Protein AF-A0A133KCZ8-F1 (afdb_monomer_lite)

Foldseek 3Di:
DVVVVVVVVVVVVVVVVVVVVVVVVVQFDPPDDQADRAPQDPVVVVFWDKFWFPPLVVCLVVLCVVQVVFADPCPPPFDDPDQKDAGGGKDWQQKWWWAADCDPVDHRWTFIGHPNGTRGTGDPVCSVVDVVQDPPGDIWIKIKDFAWMWGQDPVVRTTDIDPDGDMIMITIGGD

Organism: NCBI:txid33036

Sequence (175 aa):
MGYIIIAIIIIIAIIQVNEEDKKLKTMSDPNAEGYDNTRLTLVEKYNYEEIYPVGVKYYTSNIDKFMKNFPHPEWNNDKIDKLVHYKYYAQNNVLVKLENEKHKNDPTAIKVTLNNRTIGYISRDQKELVRRLTKIPNLVRAEIYGGPRKIYDSKKDKYVELKDYEYTIRIYIEK

pLDDT: mean 77.37, std 19.7, range [31.17, 98.12]

Structure (mmCIF, N/CA/C/O backbone):
data_AF-A0A133KCZ8-F1
#
_entry.id   AF-A0A133KCZ8-F1
#
loop_
_atom_site.group_PDB
_atom_site.id
_atom_site.type_symbol
_atom_site.label_atom_id
_atom_site.label_alt_id
_atom_site.label_comp_id
_atom_site.label_asym_id
_atom_site.label_entity_id
_atom_site.label_seq_id
_atom_site.pdbx_PDB_ins_code
_atom_site.Cartn_x
_atom_site.Cartn_y
_atom_site.Cartn_z
_atom_site.occupancy
_atom_site.B_iso_or_equiv
_atom_site.auth_seq_id
_atom_site.auth_comp_id
_atom_site.auth_asym_id
_atom_site.auth_atom_id
_atom_site.pdbx_PDB_model_num
ATOM 1 N N . MET A 1 1 ? -7.562 -22.424 31.415 1.00 47.72 1 MET A N 1
ATOM 2 C CA . MET A 1 1 ? -8.743 -21.976 30.638 1.00 47.72 1 MET A CA 1
ATOM 3 C C . MET A 1 1 ? -8.438 -20.845 29.653 1.00 47.72 1 MET A C 1
ATOM 5 O O . MET A 1 1 ? -8.804 -20.994 28.499 1.00 47.72 1 MET A O 1
ATOM 9 N N . GLY A 1 2 ? -7.735 -19.766 30.031 1.00 43.75 2 GLY A N 1
ATOM 10 C CA . GLY A 1 2 ? -7.470 -18.631 29.118 1.00 43.75 2 GLY A CA 1
ATOM 11 C C . GLY A 1 2 ? -6.699 -18.966 27.827 1.00 43.75 2 GLY A C 1
ATOM 12 O O . GLY A 1 2 ? -7.047 -18.468 26.762 1.00 43.75 2 GLY A O 1
ATOM 13 N N . TYR A 1 3 ? -5.719 -19.874 27.885 1.00 42.25 3 TYR A N 1
ATOM 14 C CA . TYR A 1 3 ? -4.940 -20.291 26.706 1.00 42.25 3 TYR A CA 1
ATOM 15 C C . TYR A 1 3 ? -5.758 -21.058 25.655 1.00 42.25 3 TYR A C 1
ATOM 17 O O . TYR A 1 3 ? -5.479 -20.953 24.464 1.00 42.25 3 TYR A O 1
ATOM 25 N N . ILE A 1 4 ? -6.796 -21.782 26.083 1.00 49.19 4 ILE A N 1
ATOM 26 C CA . ILE A 1 4 ? -7.677 -22.543 25.184 1.00 49.19 4 ILE A CA 1
ATOM 27 C C . ILE A 1 4 ? -8.557 -21.575 24.383 1.00 49.19 4 ILE A C 1
ATOM 29 O O . ILE A 1 4 ? -8.733 -21.745 23.182 1.00 49.19 4 ILE A O 1
ATOM 33 N N . ILE A 1 5 ? -9.036 -20.505 25.025 1.00 50.50 5 ILE A N 1
ATOM 34 C CA . ILE A 1 5 ? -9.876 -19.483 24.387 1.00 50.50 5 ILE A CA 1
ATOM 35 C C . ILE A 1 5 ? -9.083 -18.713 23.317 1.00 50.50 5 ILE A C 1
ATOM 37 O O . ILE A 1 5 ? -9.584 -18.500 22.217 1.00 50.50 5 ILE A O 1
ATOM 41 N N . ILE A 1 6 ? -7.825 -18.354 23.596 1.00 52.75 6 ILE A N 1
ATOM 42 C CA . ILE A 1 6 ? -6.963 -17.644 22.633 1.00 52.75 6 ILE A CA 1
ATOM 43 C C . ILE A 1 6 ? -6.657 -18.521 21.410 1.00 52.75 6 ILE A C 1
ATOM 45 O O . ILE A 1 6 ? -6.731 -18.039 20.280 1.00 52.75 6 ILE A O 1
ATOM 49 N N . ALA A 1 7 ? -6.368 -19.810 21.614 1.00 43.25 7 ALA A N 1
ATOM 50 C CA . ALA A 1 7 ? -6.120 -20.743 20.516 1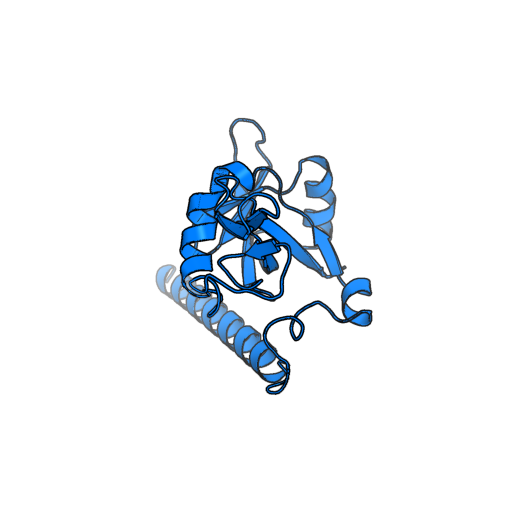.00 43.25 7 ALA A CA 1
ATOM 51 C C . ALA A 1 7 ? -7.352 -20.905 19.607 1.00 43.25 7 ALA A C 1
ATOM 53 O O . ALA A 1 7 ? -7.219 -20.889 18.386 1.00 43.25 7 ALA A O 1
ATOM 54 N N . ILE A 1 8 ? -8.553 -20.979 20.191 1.00 57.75 8 ILE A N 1
ATOM 55 C CA . ILE A 1 8 ? -9.814 -21.069 19.440 1.00 57.75 8 ILE A CA 1
ATOM 56 C C . ILE A 1 8 ? -10.046 -19.806 18.596 1.00 57.75 8 ILE A C 1
ATOM 58 O O . ILE A 1 8 ? -10.397 -19.917 17.425 1.00 57.75 8 ILE A O 1
ATOM 62 N N . ILE A 1 9 ? -9.788 -18.611 19.140 1.00 53.78 9 ILE A N 1
ATOM 63 C CA . ILE A 1 9 ? -9.945 -17.344 18.401 1.00 53.78 9 ILE A CA 1
ATOM 64 C C . ILE A 1 9 ? -8.982 -17.271 17.205 1.00 53.78 9 ILE A C 1
ATOM 66 O O . ILE A 1 9 ? -9.382 -16.854 16.119 1.00 53.78 9 ILE A O 1
ATOM 70 N N . ILE A 1 10 ? -7.731 -17.710 17.378 1.00 51.72 10 ILE A N 1
ATOM 71 C CA . ILE A 1 10 ? -6.735 -17.737 16.294 1.00 51.72 10 ILE A CA 1
ATOM 72 C C . ILE A 1 10 ? -7.162 -18.712 15.189 1.00 51.72 10 ILE A C 1
ATOM 74 O O . ILE A 1 10 ? -7.074 -18.373 14.011 1.00 51.72 10 ILE A O 1
ATOM 78 N N . ILE A 1 11 ? -7.668 -19.893 15.554 1.00 50.59 11 ILE A N 1
ATOM 79 C CA . ILE A 1 11 ? -8.150 -20.891 14.589 1.00 50.59 11 ILE A CA 1
ATOM 80 C C . ILE A 1 11 ? -9.345 -20.347 13.793 1.00 50.59 11 ILE A C 1
ATOM 82 O O . ILE A 1 11 ? -9.362 -20.474 12.571 1.00 50.59 11 ILE A O 1
ATOM 86 N N . ILE A 1 12 ? -10.301 -19.684 14.451 1.00 50.53 12 ILE A N 1
ATOM 87 C CA . ILE A 1 12 ? -11.464 -19.077 13.782 1.00 50.53 12 ILE A CA 1
ATOM 88 C C . ILE A 1 12 ? -11.023 -17.980 12.803 1.00 50.53 12 ILE A C 1
ATOM 90 O O . ILE A 1 12 ? -11.487 -17.963 11.665 1.00 50.53 12 ILE A O 1
ATOM 94 N N . ALA A 1 13 ? -10.082 -17.117 13.200 1.00 45.12 13 ALA A N 1
ATOM 95 C CA . ALA A 1 13 ? -9.553 -16.072 12.325 1.00 45.12 13 ALA A CA 1
ATOM 96 C C . ALA A 1 13 ? -8.835 -16.651 11.090 1.00 45.12 13 ALA A C 1
ATOM 98 O O . ALA A 1 13 ? -9.008 -16.145 9.986 1.00 45.12 13 ALA A O 1
ATOM 99 N N . ILE A 1 14 ? -8.074 -17.741 11.246 1.00 47.53 14 ILE A N 1
ATOM 100 C CA . ILE A 1 14 ? -7.401 -18.421 10.125 1.00 47.53 14 ILE A CA 1
ATOM 101 C C . ILE A 1 14 ? -8.419 -19.063 9.170 1.00 47.53 14 ILE A C 1
ATOM 103 O O . ILE A 1 14 ? -8.240 -19.005 7.954 1.00 47.53 14 ILE A O 1
ATOM 107 N N . ILE A 1 15 ? -9.492 -19.660 9.699 1.00 48.78 15 ILE A N 1
ATOM 108 C CA . ILE A 1 15 ? -10.553 -20.271 8.883 1.00 48.78 15 ILE A CA 1
ATOM 109 C C . ILE A 1 15 ? -11.297 -19.201 8.078 1.00 48.78 15 ILE A C 1
ATOM 111 O O . ILE A 1 15 ? -11.474 -19.379 6.875 1.00 48.78 15 ILE A O 1
ATOM 115 N N . GLN A 1 16 ? -11.657 -18.074 8.700 1.00 49.06 16 GLN A N 1
ATOM 116 C CA . GLN A 1 16 ? -12.315 -16.958 8.010 1.00 49.06 16 GLN A CA 1
ATOM 117 C C . GLN A 1 16 ? -11.445 -16.386 6.884 1.00 49.06 16 GLN A C 1
ATOM 119 O O . GLN A 1 16 ? -11.929 -16.217 5.767 1.00 49.06 16 GLN A O 1
ATOM 124 N N . VAL A 1 17 ? -10.144 -16.192 7.137 1.00 50.03 17 VAL A N 1
ATOM 125 C CA . VAL A 1 17 ? -9.182 -15.749 6.111 1.00 50.03 17 VAL A CA 1
ATOM 126 C C . VAL A 1 17 ? -9.104 -16.748 4.953 1.00 50.03 17 VAL A C 1
ATOM 128 O O . VAL A 1 17 ? -9.111 -16.346 3.793 1.00 50.03 17 VAL A O 1
ATOM 131 N N . ASN A 1 18 ? -9.079 -18.053 5.241 1.00 47.34 18 ASN A N 1
ATOM 132 C CA . ASN A 1 18 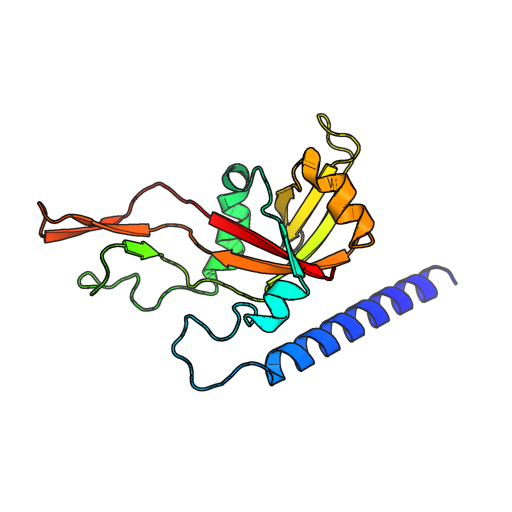? -9.031 -19.087 4.204 1.00 47.34 18 ASN A CA 1
ATOM 133 C C . ASN A 1 18 ? -10.323 -19.178 3.375 1.00 47.34 18 ASN A C 1
ATOM 135 O O . ASN A 1 18 ? -10.260 -19.493 2.186 1.00 47.34 18 ASN A O 1
ATOM 139 N N . GLU A 1 19 ? -11.491 -18.950 3.975 1.00 50.34 19 GLU A N 1
ATOM 140 C CA . GLU A 1 19 ? -12.765 -18.953 3.249 1.00 50.34 19 GLU A CA 1
ATOM 141 C C . GLU A 1 19 ? -12.928 -17.720 2.357 1.00 50.34 19 GLU A C 1
ATOM 143 O O . GLU A 1 19 ? -13.383 -17.851 1.217 1.00 50.34 19 GLU A O 1
ATOM 148 N N . GLU A 1 20 ? -12.512 -16.541 2.825 1.00 51.72 20 GLU A N 1
ATOM 149 C CA . GLU A 1 20 ? -12.490 -15.328 2.002 1.00 51.72 20 GLU A CA 1
ATOM 150 C C . GLU A 1 20 ? -11.496 -15.450 0.840 1.00 51.72 20 GLU A C 1
ATOM 152 O O . GLU A 1 20 ? -11.854 -15.148 -0.300 1.00 51.72 20 GLU A O 1
ATOM 157 N N . ASP A 1 21 ? -10.295 -15.983 1.091 1.00 40.75 21 ASP A N 1
ATOM 158 C CA . ASP A 1 21 ? -9.271 -16.217 0.062 1.00 40.75 21 ASP A CA 1
ATOM 159 C C . ASP A 1 21 ? -9.746 -17.222 -1.006 1.00 40.75 21 ASP A C 1
ATOM 161 O O . ASP A 1 21 ? -9.516 -17.039 -2.205 1.00 40.75 21 ASP A O 1
ATOM 165 N N . LYS A 1 22 ? -10.491 -18.262 -0.601 1.00 44.31 22 LYS A N 1
ATOM 166 C CA . LYS A 1 22 ? -11.116 -19.213 -1.536 1.00 44.31 22 LYS A CA 1
ATOM 167 C C . LYS A 1 22 ? -12.206 -18.569 -2.390 1.00 44.31 22 LYS A C 1
ATOM 169 O O . LYS A 1 22 ? -12.224 -18.809 -3.595 1.00 44.31 22 LYS A O 1
ATOM 174 N N . LYS A 1 23 ? -13.086 -17.750 -1.801 1.00 44.25 23 LYS A N 1
ATOM 175 C CA . LYS A 1 23 ? -14.141 -17.039 -2.548 1.00 44.25 23 LYS A CA 1
ATOM 176 C C . LYS A 1 23 ? -13.555 -16.066 -3.573 1.00 44.25 23 LYS A C 1
ATOM 178 O O . LYS A 1 23 ? -14.040 -16.002 -4.700 1.00 44.25 23 LYS A O 1
ATOM 183 N N . LEU A 1 24 ? -12.481 -15.366 -3.211 1.00 45.25 24 LEU A N 1
ATOM 184 C CA . LEU A 1 24 ? -11.751 -14.458 -4.100 1.00 45.25 24 LEU A CA 1
ATOM 185 C C . LEU A 1 24 ? -11.109 -15.187 -5.290 1.00 45.25 24 LEU A C 1
ATOM 187 O O . LEU A 1 24 ? -11.230 -14.725 -6.423 1.00 45.25 24 LEU A O 1
ATOM 191 N N . LYS A 1 25 ? -10.503 -16.359 -5.063 1.00 40.81 25 LYS A N 1
ATOM 192 C CA . LYS A 1 25 ? -9.924 -17.198 -6.131 1.00 40.81 25 LYS A CA 1
ATOM 193 C C . LYS A 1 25 ? -10.958 -17.747 -7.114 1.00 40.81 25 LYS A C 1
ATOM 195 O O . LYS A 1 25 ? -10.629 -17.982 -8.268 1.00 40.81 25 LYS A O 1
ATOM 200 N N . THR A 1 26 ? -12.203 -17.950 -6.689 1.00 39.59 26 THR A N 1
ATOM 201 C CA . THR A 1 26 ? -13.278 -18.415 -7.585 1.00 39.59 26 THR A CA 1
ATOM 202 C C . THR A 1 26 ? -13.897 -17.313 -8.448 1.00 39.59 26 THR A C 1
ATOM 204 O O . THR A 1 26 ? -14.651 -17.630 -9.361 1.00 39.59 26 THR A O 1
ATOM 207 N N . MET A 1 27 ? -13.587 -16.036 -8.190 1.00 37.81 27 MET A N 1
ATOM 208 C CA . MET A 1 27 ? -14.084 -14.894 -8.976 1.00 37.81 27 MET A CA 1
ATOM 209 C C . MET A 1 27 ? -13.064 -14.374 -10.001 1.00 37.81 27 MET A C 1
ATOM 211 O O . MET A 1 27 ? -13.382 -13.467 -10.765 1.00 37.81 27 MET A O 1
ATOM 215 N N . SER A 1 28 ? -11.846 -14.925 -10.037 1.00 37.38 28 SER A N 1
ATOM 216 C CA . SER A 1 28 ? -10.827 -14.532 -11.011 1.00 37.38 28 SER A CA 1
ATOM 217 C C . SER A 1 28 ? -11.026 -15.255 -12.345 1.00 37.38 28 SER A C 1
ATOM 219 O O . SER A 1 28 ? -10.956 -16.484 -12.391 1.00 37.38 28 SER A O 1
ATOM 221 N N . ASP A 1 29 ? -11.230 -14.492 -13.421 1.00 37.62 29 ASP A N 1
ATOM 222 C CA . ASP A 1 29 ? -11.260 -14.997 -14.798 1.00 37.62 29 ASP A CA 1
ATOM 223 C C . ASP A 1 29 ? -9.885 -15.605 -15.166 1.00 37.62 29 ASP A C 1
ATOM 225 O O . ASP A 1 29 ? -8.861 -14.924 -15.040 1.00 37.62 29 ASP A O 1
ATOM 229 N N . PRO A 1 30 ? -9.819 -16.881 -15.585 1.00 37.62 30 PRO A N 1
ATOM 230 C CA . PRO A 1 30 ? -8.569 -17.540 -15.952 1.00 37.62 30 PRO A CA 1
ATOM 231 C C . PRO A 1 30 ? -7.987 -17.087 -17.305 1.00 37.62 30 PRO A C 1
ATOM 233 O O . PRO A 1 30 ? -6.860 -17.469 -17.614 1.00 37.62 30 PRO A O 1
ATOM 236 N N . ASN A 1 31 ? -8.712 -16.291 -18.103 1.00 36.69 31 ASN A N 1
ATOM 237 C CA . ASN A 1 31 ? -8.327 -15.931 -19.472 1.00 36.69 31 ASN A CA 1
ATOM 238 C C . ASN A 1 31 ? -7.815 -14.501 -19.667 1.00 36.69 31 ASN A C 1
ATOM 240 O O . ASN A 1 31 ? -7.456 -14.172 -20.797 1.00 36.69 31 ASN A O 1
ATOM 244 N N . ALA A 1 32 ? -7.755 -13.640 -18.645 1.00 35.97 32 ALA A N 1
ATOM 245 C CA . ALA A 1 32 ? -7.200 -12.311 -18.898 1.00 35.97 32 ALA A CA 1
ATOM 246 C C . ALA A 1 32 ? -5.695 -12.241 -18.684 1.00 35.97 32 ALA A C 1
ATOM 248 O O . ALA A 1 32 ? -5.133 -12.645 -17.664 1.00 35.97 32 ALA A O 1
ATOM 249 N N . GLU A 1 33 ? -5.066 -11.642 -19.680 1.00 31.17 33 GLU A N 1
ATOM 250 C CA . GLU A 1 33 ? -3.668 -11.275 -19.716 1.00 31.17 33 GLU A CA 1
ATOM 251 C C . GLU A 1 33 ? -3.344 -10.305 -18.570 1.00 31.17 33 GLU A C 1
ATOM 253 O O . GLU A 1 33 ? -3.541 -9.104 -18.690 1.00 31.17 33 GLU A O 1
ATOM 258 N N . GLY A 1 34 ? -2.872 -10.827 -17.435 1.00 35.84 34 GLY A N 1
ATOM 259 C CA . GLY A 1 34 ? -1.924 -10.195 -16.503 1.00 35.84 34 GLY A CA 1
ATOM 260 C C . GLY A 1 34 ? -2.169 -8.773 -15.963 1.00 35.84 34 GLY A C 1
ATOM 261 O O . GLY A 1 34 ? -1.287 -8.274 -15.266 1.00 35.84 34 GLY A O 1
ATOM 262 N N . TYR A 1 35 ? -3.287 -8.098 -16.246 1.00 36.88 35 TYR A N 1
ATOM 263 C CA . TYR A 1 35 ? -3.424 -6.667 -15.948 1.00 36.88 35 TYR A CA 1
ATOM 264 C C . TYR A 1 35 ? -4.790 -6.200 -15.424 1.00 36.88 35 TYR A C 1
ATOM 266 O O . TYR A 1 35 ? -4.827 -5.105 -14.869 1.00 36.88 35 TYR A O 1
ATOM 274 N N . ASP A 1 36 ? -5.886 -6.971 -15.525 1.00 41.28 36 ASP A N 1
ATOM 275 C CA . ASP A 1 36 ? -7.219 -6.364 -15.296 1.00 41.28 36 ASP A CA 1
ATOM 276 C C . ASP A 1 36 ? -8.286 -7.188 -14.543 1.00 41.28 36 ASP A C 1
ATOM 278 O O . ASP A 1 36 ? -9.382 -6.689 -14.317 1.00 41.28 36 ASP A O 1
ATOM 282 N N . ASN A 1 37 ? -8.002 -8.393 -14.032 1.00 41.12 37 ASN A N 1
ATOM 283 C CA . ASN A 1 37 ? -9.071 -9.254 -13.457 1.00 41.12 37 ASN A CA 1
ATOM 284 C C . ASN A 1 37 ? -9.466 -8.960 -12.013 1.00 41.12 37 ASN A C 1
ATOM 286 O O . ASN A 1 37 ? -10.124 -9.759 -11.354 1.00 41.12 37 ASN A O 1
ATOM 290 N N . THR A 1 38 ? -8.967 -7.860 -11.473 1.00 44.62 38 THR A N 1
ATOM 291 C CA . THR A 1 38 ? -8.956 -7.627 -10.026 1.00 44.62 38 THR A CA 1
ATOM 292 C C . THR A 1 38 ? -9.012 -6.144 -9.662 1.00 44.62 38 THR A C 1
ATOM 294 O O . THR A 1 38 ? -9.040 -5.805 -8.478 1.00 44.62 38 THR A O 1
ATOM 297 N N . ARG A 1 39 ? -9.096 -5.253 -10.662 1.00 51.38 39 ARG A N 1
ATOM 298 C CA . ARG A 1 39 ? -9.655 -3.920 -10.445 1.00 51.38 39 ARG A CA 1
ATOM 299 C C . ARG A 1 39 ? -11.116 -4.102 -10.073 1.00 51.38 39 ARG A C 1
ATOM 301 O O . ARG A 1 39 ? -11.820 -4.849 -10.747 1.00 51.38 39 ARG A O 1
ATOM 308 N N . LEU A 1 40 ? -11.556 -3.412 -9.019 1.00 55.78 40 LEU A N 1
ATOM 309 C CA . LEU A 1 40 ? -12.974 -3.351 -8.690 1.00 55.78 40 LEU A CA 1
ATOM 310 C C . LEU A 1 40 ? -13.750 -3.019 -9.965 1.00 55.78 40 LEU A C 1
ATOM 312 O O . LEU A 1 40 ? -13.433 -2.039 -10.658 1.00 55.78 40 LEU A O 1
ATOM 316 N N . THR A 1 41 ? -14.753 -3.836 -10.265 1.00 60.25 41 THR A N 1
ATOM 317 C CA . THR A 1 41 ? -15.720 -3.537 -11.316 1.00 60.25 41 THR A CA 1
ATOM 318 C C . THR A 1 41 ? -16.309 -2.146 -11.074 1.00 60.25 41 THR A C 1
ATOM 320 O O . THR A 1 41 ? -16.321 -1.637 -9.951 1.00 60.25 41 THR A O 1
ATOM 323 N N . LEU A 1 42 ? -16.827 -1.503 -12.123 1.00 57.88 42 LEU A N 1
ATOM 324 C CA . LEU A 1 42 ? -17.500 -0.205 -11.983 1.00 57.88 42 LEU A CA 1
ATOM 325 C C . LEU A 1 42 ? -18.568 -0.230 -10.878 1.00 57.88 42 LEU A C 1
ATOM 327 O O . LEU A 1 42 ? -18.681 0.734 -10.133 1.00 57.88 42 LEU A O 1
ATOM 331 N N . VAL A 1 43 ? -19.282 -1.350 -10.738 1.00 59.81 43 VAL A N 1
ATOM 332 C CA . VAL A 1 43 ? -20.290 -1.578 -9.694 1.00 59.81 43 VAL A CA 1
ATOM 333 C C . VAL A 1 43 ? -19.656 -1.645 -8.305 1.00 59.81 43 VAL A C 1
ATOM 335 O O . VAL A 1 43 ? -20.116 -0.966 -7.393 1.00 59.81 43 VAL A O 1
ATOM 338 N N . GLU A 1 44 ? -18.571 -2.399 -8.13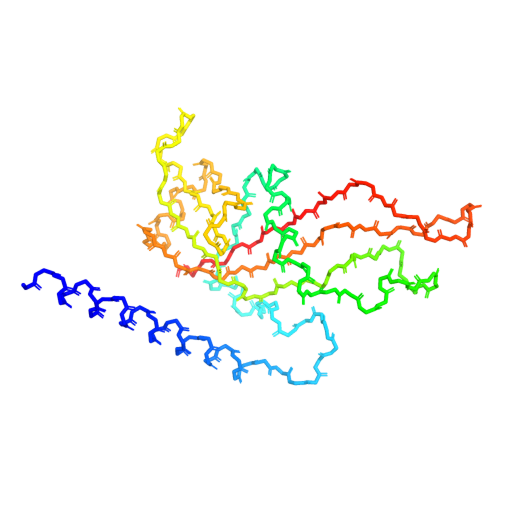5 1.00 64.19 44 GLU A N 1
ATOM 339 C CA . GLU A 1 44 ? -17.864 -2.461 -6.855 1.00 64.19 44 GLU A CA 1
ATOM 340 C C . GLU A 1 44 ? -17.292 -1.095 -6.451 1.00 64.19 44 GLU A C 1
ATOM 342 O O . GLU A 1 44 ? -17.394 -0.717 -5.288 1.00 64.19 44 GLU A O 1
ATOM 347 N N . LYS A 1 45 ? -16.783 -0.287 -7.389 1.00 63.62 45 LYS A N 1
ATOM 348 C CA . LYS A 1 45 ? -16.297 1.072 -7.075 1.00 63.62 45 LYS A CA 1
ATOM 349 C C . LYS A 1 45 ? -17.358 1.977 -6.440 1.00 63.62 45 LYS A C 1
ATOM 351 O O . LYS A 1 45 ? -17.001 2.886 -5.695 1.00 63.62 45 LYS A O 1
ATOM 356 N N . TYR A 1 46 ? -18.647 1.741 -6.689 1.00 65.38 46 TYR A N 1
ATOM 357 C CA . TYR A 1 46 ? -19.710 2.474 -5.993 1.00 65.38 46 TYR A CA 1
ATOM 358 C C . TYR A 1 46 ? -19.856 2.049 -4.527 1.00 65.38 46 TYR A C 1
ATOM 360 O O . TYR A 1 46 ? -20.150 2.902 -3.689 1.00 65.38 46 TYR A O 1
ATOM 368 N N . ASN A 1 47 ? -19.584 0.781 -4.214 1.00 82.62 47 ASN A N 1
ATOM 369 C CA . ASN A 1 47 ? -19.729 0.198 -2.877 1.00 82.62 47 ASN A CA 1
ATOM 370 C C . ASN A 1 47 ? -18.485 0.369 -1.998 1.00 82.62 47 ASN A C 1
ATOM 372 O O . ASN A 1 47 ? -18.575 0.211 -0.785 1.00 82.62 47 ASN A O 1
ATOM 376 N N . TYR A 1 48 ? -17.333 0.696 -2.584 1.00 85.31 48 TYR A N 1
ATOM 377 C CA . TYR A 1 48 ? -16.084 0.889 -1.852 1.00 85.31 48 TYR A CA 1
ATOM 378 C C . TYR A 1 48 ? -15.657 2.360 -1.819 1.00 85.31 48 TYR A C 1
ATOM 380 O O . TYR A 1 48 ? -15.868 3.129 -2.758 1.00 85.31 48 TYR A O 1
ATOM 388 N N . GLU A 1 49 ? -15.041 2.750 -0.712 1.00 90.81 49 GLU A N 1
ATOM 389 C CA . GLU A 1 49 ? -14.274 3.977 -0.555 1.00 90.81 49 GLU A CA 1
ATOM 390 C C . GLU A 1 49 ? -12.790 3.685 -0.815 1.00 90.81 49 GLU A C 1
ATOM 392 O O . GLU A 1 49 ? -12.217 2.757 -0.232 1.00 90.81 49 GLU A O 1
ATOM 397 N N . GLU A 1 50 ? -12.169 4.477 -1.694 1.00 92.12 50 GLU A N 1
ATOM 398 C CA . GLU A 1 50 ? -10.747 4.365 -2.022 1.00 92.12 50 GLU A CA 1
ATOM 399 C C . GLU A 1 50 ?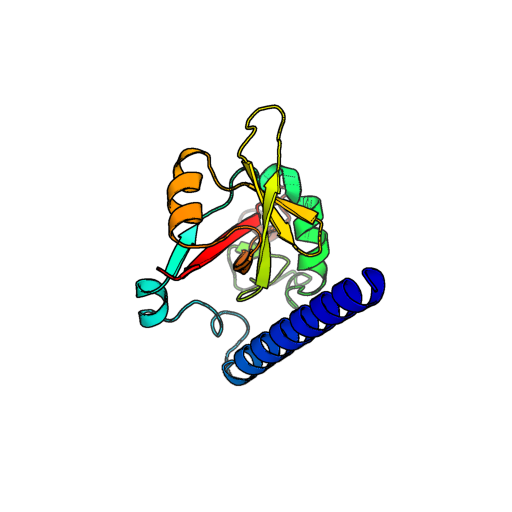 -9.906 5.254 -1.101 1.00 92.12 50 GLU A C 1
ATOM 401 O O . GLU A 1 50 ? -10.029 6.478 -1.100 1.00 92.12 50 GLU A O 1
ATOM 406 N N . ILE A 1 51 ? -8.991 4.644 -0.352 1.00 94.50 51 ILE A N 1
ATOM 407 C CA . ILE A 1 51 ? -8.103 5.347 0.574 1.00 94.50 51 ILE A CA 1
ATOM 408 C C . ILE A 1 51 ? -6.649 5.139 0.154 1.00 94.50 51 ILE A C 1
ATOM 410 O O . ILE A 1 51 ? -6.196 4.009 -0.029 1.00 94.50 51 ILE A O 1
ATOM 414 N N . TYR A 1 52 ? -5.894 6.231 0.040 1.00 95.81 52 TYR A N 1
ATOM 415 C CA . TYR A 1 52 ? -4.483 6.210 -0.344 1.00 95.81 52 TYR A CA 1
ATOM 416 C C . TYR A 1 52 ? -3.618 6.473 0.892 1.00 95.81 52 TYR A C 1
ATOM 418 O O . TYR A 1 52 ? -3.622 7.592 1.413 1.00 95.81 52 TYR A O 1
ATOM 426 N N . PRO A 1 53 ? -2.868 5.476 1.396 1.00 95.69 53 PRO A N 1
ATOM 427 C CA . PRO A 1 53 ? -2.004 5.683 2.543 1.00 95.69 53 PRO A CA 1
ATOM 428 C C . PRO A 1 53 ? -0.931 6.735 2.262 1.00 95.69 53 PRO A C 1
ATOM 430 O O . PRO A 1 53 ? -0.353 6.810 1.178 1.00 95.69 53 PRO A O 1
ATOM 433 N N . VAL A 1 54 ? -0.600 7.511 3.285 1.00 95.19 54 VAL A N 1
ATOM 434 C CA . VAL A 1 54 ? 0.507 8.463 3.271 1.00 95.19 54 VAL A CA 1
ATOM 435 C C . VAL A 1 54 ? 1.785 7.821 3.803 1.00 95.19 54 VAL A C 1
ATOM 437 O O . VAL A 1 54 ? 1.774 6.820 4.523 1.00 95.19 54 VAL A O 1
ATOM 440 N N . GLY A 1 55 ? 2.925 8.413 3.445 1.00 92.38 55 GLY A N 1
ATOM 441 C CA . GLY A 1 55 ? 4.236 7.953 3.907 1.00 92.38 55 GLY A CA 1
ATOM 442 C C . GLY A 1 55 ? 4.743 6.675 3.231 1.00 92.38 55 GLY A C 1
ATOM 443 O O . GLY A 1 55 ? 5.792 6.176 3.625 1.00 92.38 55 GLY A O 1
ATOM 444 N N . VAL A 1 56 ? 4.063 6.185 2.189 1.00 94.25 56 VAL A N 1
ATOM 445 C CA . VAL A 1 56 ? 4.430 4.981 1.413 1.00 94.25 56 VAL A CA 1
ATOM 446 C C . VAL A 1 56 ? 5.890 5.007 0.950 1.00 94.25 56 VAL A C 1
ATOM 448 O O . VAL A 1 56 ? 6.604 4.012 1.070 1.00 94.25 56 VAL A O 1
ATOM 451 N N . LYS A 1 57 ? 6.385 6.179 0.530 1.00 92.12 57 LYS A N 1
ATOM 452 C CA . LYS A 1 57 ? 7.783 6.382 0.111 1.00 92.12 57 LYS A CA 1
ATOM 453 C C . LYS A 1 57 ? 8.834 6.029 1.175 1.00 92.12 57 LYS A C 1
ATOM 455 O O . LYS A 1 57 ? 9.973 5.744 0.829 1.00 92.12 57 LYS A O 1
ATOM 460 N N . TYR A 1 58 ? 8.477 6.037 2.462 1.00 92.94 58 TYR A N 1
ATOM 461 C CA . TYR A 1 58 ? 9.384 5.658 3.553 1.00 92.94 58 TYR A CA 1
ATOM 462 C C . TYR A 1 58 ? 9.422 4.142 3.795 1.00 92.94 58 TYR A C 1
ATOM 464 O O . TYR A 1 58 ? 10.280 3.656 4.529 1.00 92.94 58 TYR A O 1
ATOM 472 N N . TYR A 1 59 ? 8.512 3.390 3.170 1.00 94.00 59 TYR A N 1
ATOM 473 C CA . TYR A 1 59 ? 8.327 1.952 3.367 1.00 94.00 59 TYR A CA 1
ATOM 474 C C . TYR A 1 59 ? 8.516 1.137 2.082 1.00 94.00 59 TYR A C 1
ATOM 476 O O . TYR A 1 59 ? 8.148 -0.037 2.030 1.00 94.00 59 TYR A O 1
ATOM 484 N N . THR A 1 60 ? 9.146 1.720 1.060 1.00 91.38 60 THR A N 1
ATOM 485 C CA . THR A 1 60 ? 9.392 1.072 -0.239 1.00 91.38 60 THR A CA 1
ATOM 486 C C . THR A 1 60 ? 10.113 -0.268 -0.100 1.00 91.38 60 THR A C 1
ATOM 488 O O . THR A 1 60 ? 9.769 -1.210 -0.801 1.00 91.38 60 THR A O 1
ATOM 491 N N . SER A 1 61 ? 11.041 -0.411 0.852 1.00 91.19 61 SER A N 1
ATOM 492 C CA . SER A 1 61 ? 11.752 -1.673 1.108 1.00 91.19 61 SER A CA 1
ATOM 493 C C . SER A 1 61 ? 10.859 -2.785 1.674 1.00 91.19 61 SER A C 1
ATOM 495 O O . SER A 1 61 ? 11.104 -3.963 1.413 1.00 91.19 61 SER A O 1
ATOM 497 N N . ASN A 1 62 ? 9.819 -2.442 2.440 1.00 94.56 62 ASN A N 1
ATOM 498 C CA . ASN A 1 62 ? 8.844 -3.414 2.935 1.00 94.56 62 ASN A CA 1
ATOM 499 C C . ASN A 1 62 ? 7.904 -3.864 1.814 1.00 94.56 62 ASN A C 1
ATOM 501 O O . ASN A 1 62 ? 7.593 -5.050 1.733 1.00 94.56 62 ASN A O 1
ATOM 505 N N . ILE A 1 63 ? 7.507 -2.936 0.942 1.00 92.75 63 ILE A N 1
ATOM 506 C CA . ILE A 1 63 ? 6.645 -3.212 -0.213 1.00 92.75 63 ILE A CA 1
ATOM 507 C C . ILE A 1 63 ? 7.407 -4.043 -1.252 1.00 92.75 63 ILE A C 1
ATOM 509 O O . ILE A 1 63 ? 6.914 -5.072 -1.700 1.00 92.75 63 ILE A O 1
ATOM 513 N N . ASP A 1 64 ? 8.655 -3.681 -1.552 1.00 90.25 64 ASP A N 1
ATOM 514 C CA . ASP A 1 64 ? 9.525 -4.402 -2.489 1.00 90.25 64 ASP A CA 1
ATOM 515 C C . ASP A 1 64 ? 9.744 -5.865 -2.071 1.00 90.25 64 ASP A C 1
ATOM 517 O O . ASP A 1 64 ? 9.728 -6.758 -2.913 1.00 90.25 64 ASP A O 1
ATOM 521 N N . LYS A 1 65 ? 9.861 -6.153 -0.766 1.00 90.62 65 LYS A N 1
ATOM 522 C CA . LYS A 1 65 ? 9.934 -7.540 -0.266 1.00 90.62 65 LYS A CA 1
ATOM 523 C C . LYS A 1 65 ? 8.717 -8.382 -0.645 1.00 90.62 65 LYS A C 1
ATOM 525 O O . LYS A 1 65 ? 8.877 -9.577 -0.860 1.00 90.62 65 LYS A O 1
ATOM 530 N N . PHE A 1 66 ? 7.531 -7.783 -0.698 1.00 90.19 66 PHE A N 1
ATOM 531 C CA . PHE A 1 66 ? 6.318 -8.457 -1.154 1.00 90.19 66 PHE A CA 1
ATOM 532 C C . PHE A 1 66 ? 6.279 -8.550 -2.685 1.00 90.19 66 PHE A C 1
ATOM 534 O O . PHE A 1 66 ? 6.076 -9.634 -3.228 1.00 90.19 66 PHE A O 1
ATOM 541 N N . MET A 1 67 ? 6.545 -7.438 -3.376 1.00 87.44 67 MET A N 1
ATOM 542 C CA . MET A 1 67 ? 6.423 -7.339 -4.835 1.00 87.44 67 MET A CA 1
ATOM 543 C C . MET A 1 67 ? 7.429 -8.212 -5.595 1.00 87.44 67 MET A C 1
ATOM 545 O O . MET A 1 67 ? 7.140 -8.640 -6.708 1.00 87.44 67 MET A O 1
ATOM 549 N N . LYS A 1 68 ? 8.571 -8.565 -4.985 1.00 87.50 68 LYS A N 1
ATOM 550 C CA . LYS A 1 68 ? 9.560 -9.499 -5.559 1.00 87.50 68 LYS A CA 1
ATOM 551 C C . LYS A 1 68 ? 9.000 -10.847 -5.991 1.00 87.50 68 LYS A C 1
ATOM 553 O O . LYS A 1 68 ? 9.597 -11.476 -6.858 1.00 87.50 68 LYS A O 1
ATOM 558 N N . ASN A 1 69 ? 7.885 -11.277 -5.410 1.00 85.31 69 ASN A N 1
ATOM 559 C CA . ASN A 1 69 ? 7.236 -12.532 -5.779 1.00 85.31 69 ASN A CA 1
ATOM 560 C C . ASN A 1 69 ? 6.441 -12.432 -7.092 1.00 85.31 69 ASN A C 1
ATOM 562 O O . ASN A 1 69 ? 5.962 -13.447 -7.585 1.00 85.31 69 ASN A O 1
ATOM 566 N N . PHE A 1 70 ? 6.317 -11.229 -7.661 1.00 84.75 70 PHE A N 1
ATOM 567 C CA . PHE A 1 70 ? 5.500 -10.945 -8.839 1.00 84.75 70 PHE A CA 1
ATOM 568 C C . PHE A 1 70 ? 6.277 -10.152 -9.909 1.00 84.75 70 PHE A C 1
ATOM 570 O O . PHE A 1 70 ? 5.855 -9.059 -10.305 1.00 84.75 70 PHE A O 1
ATOM 577 N N . PRO A 1 71 ? 7.447 -10.645 -10.361 1.00 82.12 71 PRO A N 1
ATOM 578 C CA . PRO A 1 71 ? 8.223 -9.973 -11.394 1.00 82.12 71 PRO A CA 1
ATOM 579 C C . PRO A 1 71 ? 7.464 -9.943 -12.721 1.00 82.12 71 PRO A C 1
ATOM 581 O O . PRO A 1 71 ? 6.820 -10.917 -13.109 1.00 82.12 71 PRO A O 1
ATOM 584 N N . HIS A 1 72 ? 7.592 -8.836 -13.445 1.00 80.75 72 HIS A N 1
ATOM 585 C CA . HIS A 1 72 ? 7.162 -8.763 -14.829 1.00 80.75 72 HIS A CA 1
ATOM 586 C C . HIS A 1 72 ? 8.131 -9.618 -15.677 1.00 80.75 72 HIS A C 1
ATOM 588 O O . HIS A 1 72 ? 9.342 -9.385 -15.617 1.00 80.75 72 HIS A O 1
ATOM 594 N N . PRO A 1 73 ? 7.655 -10.599 -16.466 1.00 78.50 73 PRO A N 1
ATOM 595 C CA . PRO A 1 73 ? 8.496 -11.531 -17.224 1.00 78.50 73 PRO A CA 1
ATOM 596 C C . PRO A 1 73 ? 9.402 -10.804 -18.221 1.00 78.50 73 PRO A C 1
ATOM 598 O O . PRO A 1 73 ? 10.556 -11.171 -18.419 1.00 78.50 73 PRO A O 1
ATOM 601 N N . GLU A 1 74 ? 8.896 -9.716 -18.792 1.00 76.62 74 GLU A N 1
ATOM 602 C CA . GLU A 1 74 ? 9.612 -8.881 -19.758 1.00 76.62 74 GLU A CA 1
ATOM 603 C C . GLU A 1 74 ? 10.583 -7.876 -19.123 1.00 76.62 74 GLU A C 1
ATOM 605 O O . GLU A 1 74 ? 11.269 -7.163 -19.848 1.00 76.62 74 GLU A O 1
ATOM 610 N N . TRP A 1 75 ? 10.703 -7.814 -17.790 1.00 80.88 75 TRP A N 1
ATOM 611 C CA . TRP A 1 75 ? 11.555 -6.818 -17.126 1.00 80.88 75 TRP A CA 1
ATOM 612 C C . TRP A 1 75 ? 13.017 -6.864 -17.596 1.00 80.88 75 TRP A C 1
ATOM 614 O O . TRP A 1 75 ? 13.680 -5.827 -17.682 1.00 80.88 75 TRP A O 1
ATOM 624 N N . ASN A 1 76 ? 13.527 -8.059 -17.902 1.00 80.00 76 ASN A N 1
ATO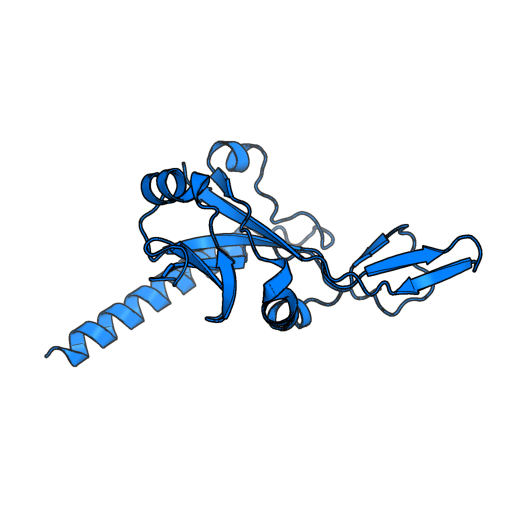M 625 C CA . ASN A 1 76 ? 14.900 -8.268 -18.368 1.00 80.00 76 ASN A CA 1
ATOM 626 C C . ASN A 1 76 ? 15.059 -8.128 -19.890 1.00 80.00 76 ASN A C 1
ATOM 628 O O . ASN A 1 76 ? 16.156 -8.347 -20.392 1.00 80.00 76 ASN A O 1
ATOM 632 N N . ASN A 1 77 ? 13.997 -7.794 -20.623 1.00 75.19 77 ASN A N 1
ATOM 633 C CA . ASN A 1 77 ? 14.071 -7.592 -22.061 1.00 75.19 77 ASN A CA 1
ATOM 634 C C . ASN A 1 77 ? 14.558 -6.167 -22.372 1.00 75.19 77 ASN A C 1
ATOM 636 O O . ASN A 1 77 ? 14.105 -5.190 -21.771 1.00 75.19 77 ASN A O 1
ATOM 640 N N . ASP A 1 78 ? 15.487 -6.055 -23.318 1.00 67.75 78 ASP A N 1
ATOM 641 C CA . ASP A 1 78 ? 16.021 -4.774 -23.786 1.00 67.75 78 ASP A CA 1
ATOM 642 C C . ASP A 1 78 ? 15.107 -4.108 -24.824 1.00 67.75 78 ASP A C 1
ATOM 644 O O . ASP A 1 78 ? 15.204 -2.901 -25.049 1.00 67.75 78 ASP A O 1
ATOM 648 N N . LYS A 1 79 ? 14.199 -4.877 -25.441 1.00 67.25 79 LYS A N 1
ATOM 649 C CA . LYS A 1 79 ? 13.201 -4.403 -26.405 1.00 67.25 79 LYS A CA 1
ATOM 650 C C . LYS A 1 79 ? 11.806 -4.697 -25.871 1.00 67.25 79 LYS A C 1
ATOM 652 O O . LYS A 1 79 ? 11.315 -5.817 -25.964 1.00 67.25 79 LYS A O 1
ATOM 657 N N . ILE A 1 80 ? 11.196 -3.679 -25.281 1.00 69.50 80 ILE A N 1
ATOM 658 C CA . ILE A 1 80 ? 9.836 -3.715 -24.744 1.00 69.50 80 ILE A CA 1
ATOM 659 C C . ILE A 1 80 ? 9.002 -2.735 -25.574 1.00 69.50 80 ILE A C 1
ATOM 661 O O . ILE A 1 80 ? 9.464 -1.628 -25.842 1.00 69.50 80 ILE A O 1
ATOM 665 N N . ASP A 1 81 ? 7.772 -3.085 -25.942 1.00 66.69 81 ASP A N 1
ATOM 666 C CA . ASP A 1 81 ? 6.868 -2.209 -26.712 1.00 66.69 81 ASP A CA 1
ATOM 667 C C . ASP A 1 81 ? 6.122 -1.179 -25.828 1.00 66.69 81 ASP A C 1
ATOM 669 O O . ASP A 1 81 ? 4.984 -0.796 -26.101 1.00 66.69 81 ASP A O 1
ATOM 673 N N . LYS A 1 82 ? 6.727 -0.723 -24.718 1.00 68.62 82 LYS A N 1
ATOM 674 C CA . LYS A 1 82 ? 6.078 0.167 -23.734 1.00 68.62 82 LYS A CA 1
ATOM 675 C C . LYS A 1 82 ? 6.979 1.318 -23.305 1.00 68.62 82 LYS A C 1
ATOM 677 O O . LYS A 1 82 ? 8.003 1.084 -22.685 1.00 68.62 82 LYS A O 1
ATOM 682 N N . LEU A 1 83 ? 6.519 2.562 -23.466 1.00 71.25 83 LEU A N 1
ATOM 683 C CA . LEU A 1 83 ? 7.247 3.780 -23.058 1.00 71.25 83 LEU A CA 1
ATOM 684 C C . LEU A 1 83 ? 7.756 3.764 -21.602 1.00 71.25 83 LEU A C 1
ATOM 686 O O . LEU A 1 83 ? 8.828 4.300 -21.315 1.00 71.25 83 LEU A O 1
ATOM 690 N N . VAL A 1 84 ? 6.994 3.150 -20.693 1.00 69.81 84 VAL A N 1
ATOM 691 C CA . VAL A 1 84 ? 7.360 2.931 -19.289 1.00 69.81 84 VAL A CA 1
ATOM 692 C C . VAL A 1 84 ? 7.043 1.487 -18.922 1.00 69.81 84 VAL A C 1
ATOM 694 O O . VAL A 1 84 ? 5.956 0.990 -19.219 1.00 69.81 84 VAL A O 1
ATOM 697 N N . HIS A 1 85 ? 7.976 0.829 -18.241 1.00 76.38 85 HIS A N 1
ATOM 698 C CA . HIS A 1 85 ? 7.826 -0.553 -17.808 1.00 76.38 85 HIS A CA 1
ATOM 699 C C . HIS A 1 85 ? 8.207 -0.697 -16.336 1.00 76.38 85 HIS A C 1
ATOM 701 O O . HIS A 1 85 ? 9.309 -0.317 -15.946 1.00 76.38 85 HIS A O 1
ATOM 707 N N . TYR A 1 86 ? 7.309 -1.237 -15.515 1.00 81.69 86 TYR A N 1
ATOM 708 C CA . TYR A 1 86 ? 7.581 -1.517 -14.105 1.00 81.69 86 TYR A CA 1
ATOM 709 C C . TYR A 1 86 ? 8.138 -2.928 -13.931 1.00 81.69 86 TYR A C 1
ATOM 711 O O . TYR A 1 86 ? 7.765 -3.849 -14.653 1.00 81.69 86 TYR A O 1
ATOM 719 N N . LYS A 1 87 ? 9.014 -3.108 -12.941 1.00 83.25 87 LYS A N 1
ATOM 720 C CA . LYS A 1 87 ? 9.616 -4.410 -12.624 1.00 83.25 87 LYS A CA 1
ATOM 721 C C . LYS A 1 87 ? 8.621 -5.444 -12.137 1.00 83.25 87 LYS A C 1
ATOM 723 O O . LYS A 1 87 ? 8.865 -6.633 -12.315 1.00 83.25 87 LYS A O 1
ATOM 728 N N . TYR A 1 88 ? 7.545 -5.010 -11.496 1.00 84.00 88 TYR A N 1
ATOM 729 C CA . TYR A 1 88 ? 6.562 -5.897 -10.894 1.00 84.00 88 TYR A CA 1
ATOM 730 C C . TYR A 1 88 ? 5.182 -5.626 -11.481 1.00 84.00 88 TYR A C 1
ATOM 732 O O . TYR A 1 88 ? 4.845 -4.477 -11.779 1.00 84.00 88 TYR A O 1
ATOM 740 N N . TYR A 1 89 ? 4.378 -6.679 -11.617 1.00 77.62 89 TYR A N 1
ATOM 741 C CA . TYR A 1 89 ? 2.964 -6.525 -11.947 1.00 77.62 89 TYR A CA 1
ATOM 742 C C . TYR A 1 89 ? 2.208 -5.874 -10.794 1.00 77.62 89 TYR A C 1
ATOM 744 O O . TYR A 1 89 ? 2.513 -6.129 -9.625 1.00 77.62 89 TYR A O 1
ATOM 752 N N . ALA A 1 90 ? 1.180 -5.091 -11.123 1.00 81.31 90 ALA A N 1
ATOM 753 C CA . ALA A 1 90 ? 0.221 -4.622 -10.133 1.00 81.31 90 ALA A CA 1
ATOM 754 C C . ALA A 1 90 ? -0.395 -5.823 -9.402 1.00 81.31 90 ALA A C 1
ATOM 756 O O . ALA A 1 90 ? -0.843 -6.782 -10.029 1.00 81.31 90 ALA A O 1
ATOM 757 N N . GLN A 1 91 ? -0.379 -5.775 -8.074 1.00 86.06 91 GLN A N 1
ATOM 758 C CA . GLN A 1 91 ? -0.980 -6.787 -7.220 1.00 86.06 91 GLN A CA 1
ATOM 759 C C . GLN A 1 91 ? -2.284 -6.245 -6.670 1.00 86.06 91 GLN A C 1
ATOM 761 O O . GLN A 1 91 ? -2.299 -5.291 -5.897 1.00 86.06 91 GLN A O 1
ATOM 766 N N . ASN A 1 92 ? -3.378 -6.868 -7.067 1.00 81.38 92 ASN A N 1
ATOM 767 C CA . ASN A 1 92 ? -4.720 -6.479 -6.670 1.00 81.38 92 ASN A CA 1
ATOM 768 C C . ASN A 1 92 ? -5.288 -7.464 -5.642 1.00 81.38 92 ASN A C 1
ATOM 770 O O . ASN A 1 92 ? -4.798 -8.585 -5.513 1.00 81.38 92 ASN A O 1
ATOM 774 N N . ASN A 1 93 ? -6.340 -7.054 -4.928 1.00 80.50 93 ASN A N 1
ATOM 775 C CA . ASN A 1 93 ? -6.973 -7.833 -3.854 1.00 80.50 93 ASN A CA 1
ATOM 776 C C . ASN A 1 93 ? -5.999 -8.307 -2.758 1.00 80.50 93 ASN A C 1
ATOM 778 O O . ASN A 1 93 ? -6.273 -9.268 -2.041 1.00 80.50 93 ASN A O 1
ATOM 782 N N . VAL A 1 94 ? -4.874 -7.610 -2.588 1.00 86.44 94 VAL A N 1
ATOM 783 C CA . VAL A 1 94 ? -3.914 -7.883 -1.521 1.00 86.44 94 VAL A CA 1
ATOM 784 C C . VAL A 1 94 ? -4.568 -7.535 -0.191 1.00 86.44 94 VAL A C 1
ATOM 786 O O . VA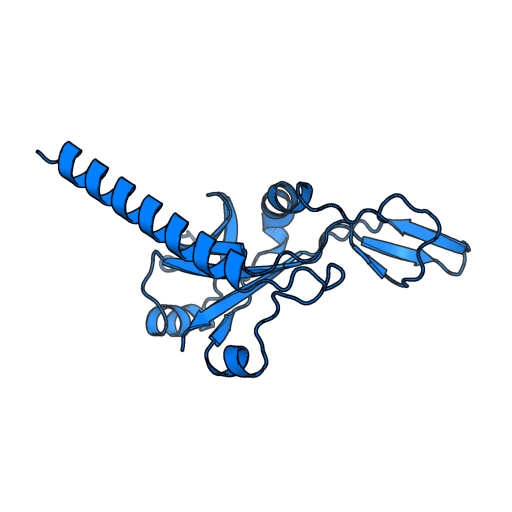L A 1 94 ? -5.052 -6.421 -0.012 1.00 86.44 94 VAL A O 1
ATOM 789 N N . LEU A 1 95 ? -4.570 -8.464 0.761 1.00 88.81 95 LEU A N 1
ATOM 790 C CA . LEU A 1 95 ? -5.075 -8.180 2.099 1.00 88.81 95 LEU A CA 1
ATOM 791 C C . LEU A 1 95 ? -4.032 -7.391 2.894 1.00 88.81 95 LEU A C 1
ATOM 793 O O . LEU A 1 95 ? -2.923 -7.867 3.151 1.00 88.81 95 LEU A O 1
ATOM 797 N N . VAL A 1 96 ? -4.404 -6.181 3.304 1.00 92.75 96 VAL A N 1
ATOM 798 C CA . VAL A 1 96 ? -3.617 -5.341 4.211 1.00 92.75 96 VAL A CA 1
ATOM 799 C C . VAL A 1 96 ? -4.372 -5.167 5.517 1.00 92.75 96 VAL A C 1
ATOM 801 O O . VAL A 1 96 ? -5.601 -5.158 5.553 1.00 92.75 96 VAL A O 1
ATOM 804 N N . LYS A 1 97 ? -3.638 -5.027 6.614 1.00 96.75 97 LYS A N 1
ATOM 805 C CA . LYS A 1 97 ? -4.216 -4.860 7.941 1.00 96.75 97 LYS A CA 1
ATOM 806 C C . LYS A 1 97 ? -4.173 -3.396 8.350 1.00 96.75 97 LYS A C 1
ATOM 808 O O . LYS A 1 97 ? -3.127 -2.751 8.280 1.00 96.75 97 LYS A O 1
ATOM 813 N N . LEU A 1 98 ? -5.309 -2.886 8.807 1.00 96.94 98 LEU A N 1
ATOM 814 C CA . LEU A 1 98 ? -5.416 -1.603 9.487 1.00 96.94 98 LEU A CA 1
ATOM 815 C C . LEU A 1 98 ? -5.254 -1.835 10.986 1.00 96.94 98 LEU A C 1
ATOM 817 O O . LEU A 1 98 ? -5.938 -2.682 11.560 1.00 96.94 98 LEU A O 1
ATOM 821 N N . GLU A 1 99 ? -4.367 -1.089 11.637 1.00 96.94 99 GLU A N 1
ATOM 822 C CA . GLU A 1 99 ? -4.067 -1.245 13.063 1.00 96.94 99 GLU A CA 1
ATOM 823 C C . GLU A 1 99 ? -3.947 0.116 13.748 1.00 96.94 99 GLU A C 1
ATOM 825 O O . GLU A 1 99 ? -3.373 1.053 13.197 1.00 96.94 99 GLU A O 1
ATOM 830 N N . ASN A 1 100 ? -4.459 0.233 14.975 1.00 95.75 100 ASN A N 1
ATOM 831 C CA . ASN A 1 100 ? -4.211 1.423 15.786 1.00 95.75 100 ASN A CA 1
ATOM 832 C C . ASN A 1 100 ? -2.753 1.422 16.253 1.00 95.75 100 ASN A C 1
ATOM 834 O O . ASN A 1 100 ? -2.271 0.424 16.789 1.00 95.75 100 ASN A O 1
ATOM 838 N N . GLU A 1 101 ? -2.070 2.553 16.107 1.00 95.62 101 GLU A N 1
ATOM 839 C CA . GLU A 1 101 ? -0.724 2.746 16.633 1.00 95.62 101 GLU A CA 1
ATOM 840 C C . GLU A 1 101 ? -0.625 4.067 17.393 1.00 95.62 101 GLU A C 1
ATOM 842 O O . GLU A 1 101 ? -1.020 5.127 16.907 1.00 95.62 101 GLU A O 1
ATOM 847 N N . LYS A 1 102 ? -0.037 4.012 18.591 1.00 93.44 102 LYS A N 1
ATOM 848 C CA . LYS A 1 102 ? 0.295 5.207 19.365 1.00 93.44 102 LYS A CA 1
ATOM 849 C C . LYS A 1 102 ? 1.600 5.806 18.838 1.00 93.44 102 LYS A C 1
ATOM 851 O O . LYS A 1 102 ? 2.669 5.589 19.407 1.00 93.44 102 LYS A O 1
ATOM 856 N N . HIS A 1 103 ? 1.518 6.532 17.727 1.00 90.50 103 HIS A N 1
ATOM 857 C CA . HIS A 1 103 ? 2.679 7.140 17.083 1.00 90.50 103 HIS A CA 1
ATOM 858 C C . HIS A 1 103 ? 3.064 8.471 17.757 1.00 90.50 103 HIS A C 1
ATOM 860 O O . HIS A 1 103 ? 2.199 9.239 18.177 1.00 90.50 103 HIS A O 1
ATOM 866 N N . LYS A 1 104 ? 4.368 8.789 17.826 1.00 89.94 104 LYS A N 1
ATOM 867 C CA . LYS A 1 104 ? 4.896 9.988 18.520 1.00 89.94 104 LYS A CA 1
ATOM 868 C C . LYS A 1 104 ? 4.233 11.291 18.060 1.00 89.94 104 LYS A C 1
ATOM 870 O O . LYS A 1 104 ? 3.932 12.154 18.874 1.00 89.94 104 LYS A O 1
ATOM 875 N N . ASN A 1 105 ? 4.007 11.410 16.754 1.00 89.06 105 ASN A N 1
ATOM 876 C CA . ASN A 1 105 ? 3.438 12.610 16.135 1.00 89.06 105 ASN A CA 1
ATOM 877 C C . ASN A 1 105 ? 1.917 12.516 15.938 1.00 89.06 105 ASN A C 1
ATOM 879 O O . ASN A 1 105 ? 1.301 13.484 15.504 1.00 89.06 105 ASN A O 1
ATOM 883 N N . ASP A 1 106 ? 1.320 11.348 16.162 1.00 92.31 106 ASP A N 1
ATOM 884 C CA . ASP A 1 106 ? -0.114 11.120 15.990 1.00 92.31 106 ASP A CA 1
ATOM 885 C C . ASP A 1 106 ? -0.562 9.945 16.879 1.00 92.31 106 ASP A C 1
ATOM 887 O O . ASP A 1 106 ? -0.471 8.786 16.470 1.00 92.31 106 ASP A O 1
ATOM 891 N N . PRO A 1 107 ? -1.039 10.218 18.107 1.00 93.31 107 PRO A N 1
ATOM 892 C CA . PRO A 1 107 ? -1.415 9.172 19.057 1.00 93.31 107 PRO A CA 1
ATOM 893 C C . PRO A 1 107 ? -2.579 8.282 18.606 1.00 93.31 107 PRO A C 1
ATOM 895 O O . PRO A 1 107 ? -2.806 7.241 19.219 1.00 93.31 107 PRO A O 1
ATOM 898 N N . THR A 1 108 ? -3.327 8.690 17.575 1.00 94.62 108 THR A N 1
ATOM 899 C CA . THR A 1 108 ? -4.472 7.947 17.030 1.00 94.62 108 THR A CA 1
ATOM 900 C C . THR A 1 108 ? -4.221 7.460 15.604 1.00 94.62 108 THR A C 1
ATOM 902 O O . THR A 1 108 ? -5.182 7.191 14.873 1.00 94.62 108 THR A O 1
ATOM 905 N N . ALA A 1 109 ? -2.947 7.355 15.206 1.00 97.00 109 ALA A N 1
ATOM 906 C CA . ALA A 1 109 ? -2.541 6.898 13.886 1.00 97.00 109 ALA A CA 1
ATOM 907 C C . ALA A 1 109 ? -3.147 5.529 13.553 1.00 97.00 109 ALA A C 1
ATOM 909 O O . ALA A 1 109 ? -3.236 4.631 14.396 1.00 97.00 109 ALA A O 1
ATOM 910 N N . ILE A 1 110 ? -3.547 5.379 12.292 1.00 98.12 110 ILE A N 1
ATOM 911 C CA . ILE A 1 110 ? -3.969 4.099 11.735 1.00 98.12 110 ILE A CA 1
ATOM 912 C C . ILE A 1 110 ? -2.845 3.646 10.815 1.00 98.12 110 ILE A C 1
ATOM 914 O O . ILE A 1 110 ? -2.617 4.222 9.749 1.00 98.12 110 ILE A O 1
ATOM 918 N N . LYS A 1 111 ? -2.112 2.642 11.275 1.00 97.81 111 LYS A N 1
ATOM 919 C CA . LYS A 1 111 ? -1.023 2.007 10.550 1.00 97.81 111 LYS A CA 1
ATOM 920 C C . LYS A 1 111 ? -1.594 1.014 9.546 1.00 97.81 111 LYS A C 1
ATOM 922 O O . LYS A 1 111 ? -2.501 0.255 9.878 1.00 97.81 111 LYS A O 1
ATOM 927 N N . VAL A 1 112 ? -1.027 1.005 8.345 1.00 98.00 112 VAL A N 1
ATOM 928 C CA . VAL A 1 112 ? -1.321 0.011 7.312 1.00 98.00 112 VAL A CA 1
ATOM 929 C C . VAL A 1 112 ? -0.159 -0.971 7.262 1.00 98.00 112 VAL A C 1
ATOM 931 O O . VAL A 1 112 ? 0.991 -0.566 7.044 1.00 98.00 112 VAL A O 1
ATOM 934 N N . THR A 1 113 ? -0.442 -2.255 7.465 1.00 97.19 113 THR A N 1
ATOM 935 C CA . THR A 1 113 ? 0.567 -3.313 7.420 1.00 97.19 113 THR A CA 1
ATOM 936 C C . THR A 1 113 ? 0.265 -4.369 6.362 1.00 97.19 113 THR A C 1
ATOM 938 O O . THR A 1 113 ? -0.879 -4.724 6.101 1.00 97.19 113 THR A O 1
ATOM 941 N N . LEU A 1 114 ? 1.330 -4.880 5.750 1.00 93.25 114 LEU A N 1
ATOM 942 C CA . LEU A 1 114 ? 1.326 -6.008 4.824 1.00 93.25 114 LEU A CA 1
ATOM 943 C C . LEU A 1 114 ? 2.346 -7.020 5.331 1.00 93.25 114 LEU A C 1
ATOM 945 O O . LEU A 1 114 ? 3.501 -6.659 5.566 1.00 93.25 114 LEU A O 1
ATOM 949 N N . ASN A 1 115 ? 1.932 -8.271 5.543 1.00 89.44 115 ASN A N 1
ATOM 950 C CA . ASN A 1 115 ? 2.782 -9.314 6.133 1.00 89.44 115 ASN A CA 1
ATOM 951 C C . ASN A 1 115 ? 3.499 -8.838 7.417 1.00 89.44 115 ASN A C 1
ATOM 953 O O . ASN A 1 115 ? 4.711 -9.003 7.568 1.00 89.44 115 ASN A O 1
ATOM 957 N N . ASN A 1 116 ? 2.752 -8.188 8.320 1.00 88.81 116 ASN A N 1
ATOM 958 C CA . ASN A 1 116 ? 3.232 -7.595 9.579 1.00 88.81 116 ASN A CA 1
ATOM 959 C C . ASN A 1 116 ? 4.298 -6.491 9.427 1.00 88.81 116 ASN A C 1
ATOM 961 O O . ASN A 1 116 ? 4.977 -6.140 10.394 1.00 88.81 116 ASN A O 1
ATOM 965 N N . ARG A 1 117 ? 4.464 -5.920 8.231 1.00 94.31 117 ARG A N 1
ATOM 966 C CA . ARG A 1 117 ? 5.378 -4.801 7.970 1.00 94.31 117 ARG A CA 1
ATOM 967 C C . ARG A 1 117 ? 4.588 -3.550 7.635 1.00 94.31 117 ARG A C 1
ATOM 969 O O . ARG A 1 117 ? 3.672 -3.606 6.824 1.00 94.31 117 ARG A O 1
ATOM 976 N N . THR A 1 118 ? 4.972 -2.416 8.211 1.00 96.94 118 THR A N 1
ATOM 977 C CA . THR A 1 118 ? 4.380 -1.119 7.863 1.00 96.94 118 THR A CA 1
ATOM 978 C C . THR A 1 118 ? 4.635 -0.792 6.399 1.00 96.94 118 THR A C 1
ATOM 980 O O . THR A 1 118 ? 5.780 -0.869 5.944 1.00 96.94 118 THR A O 1
ATOM 983 N N . ILE A 1 119 ? 3.578 -0.406 5.691 1.00 96.50 119 ILE A N 1
ATOM 984 C CA . ILE A 1 119 ? 3.631 0.048 4.295 1.00 96.50 119 ILE A CA 1
ATOM 985 C C . ILE A 1 119 ? 3.080 1.468 4.109 1.00 96.50 119 ILE A C 1
ATOM 987 O O . ILE A 1 119 ? 3.239 2.054 3.045 1.00 96.50 119 ILE A O 1
ATOM 991 N N . GLY A 1 120 ? 2.491 2.050 5.155 1.00 96.94 120 GLY A N 1
ATOM 992 C CA . GLY A 1 120 ? 2.005 3.426 5.174 1.00 96.94 120 GLY A CA 1
ATOM 993 C C . GLY A 1 120 ? 1.097 3.689 6.373 1.00 96.94 120 GLY A C 1
ATOM 994 O O . GLY A 1 120 ? 0.949 2.840 7.257 1.00 96.94 120 GLY A O 1
ATOM 995 N N . TYR A 1 121 ? 0.472 4.862 6.379 1.00 97.81 121 TYR A N 1
ATOM 996 C CA . TYR A 1 121 ? -0.532 5.261 7.366 1.00 97.81 121 TYR A CA 1
ATOM 997 C C . TYR A 1 121 ? -1.743 5.868 6.678 1.00 97.81 121 TYR A C 1
ATOM 999 O O . TYR A 1 121 ? -1.606 6.486 5.628 1.00 97.81 121 TYR A O 1
ATOM 1007 N N . ILE A 1 122 ? -2.917 5.762 7.289 1.00 97.75 122 ILE A N 1
ATOM 1008 C CA . ILE A 1 122 ? -4.065 6.572 6.873 1.00 97.75 122 ILE A CA 1
ATOM 1009 C C . ILE A 1 122 ? -3.768 8.037 7.206 1.00 97.75 122 ILE A C 1
ATOM 1011 O O . ILE A 1 122 ? -3.250 8.338 8.288 1.00 97.75 122 ILE A O 1
ATOM 1015 N N . SER A 1 123 ? -4.068 8.943 6.274 1.00 95.75 123 SER A N 1
ATOM 1016 C CA . SER A 1 123 ? -3.870 10.376 6.481 1.00 95.75 123 SER A CA 1
ATOM 1017 C C . SER A 1 123 ? -4.735 10.887 7.637 1.00 95.75 123 SER A C 1
ATOM 1019 O O . SER A 1 123 ? -5.778 10.317 7.959 1.00 95.75 123 SER A O 1
ATOM 1021 N N . ARG A 1 124 ? -4.297 11.965 8.297 1.00 94.12 124 ARG A N 1
ATOM 1022 C CA . ARG A 1 124 ? -4.955 12.461 9.518 1.00 94.12 124 ARG A CA 1
ATOM 1023 C C . ARG A 1 124 ? -6.425 12.824 9.300 1.00 94.12 124 ARG A C 1
ATOM 1025 O O . ARG A 1 124 ? -7.240 12.530 10.169 1.00 94.12 124 ARG A O 1
ATOM 1032 N N . ASP A 1 125 ? -6.719 13.433 8.162 1.00 94.75 125 ASP A N 1
ATOM 1033 C CA . ASP A 1 125 ? -8.036 13.866 7.693 1.00 94.75 125 ASP A CA 1
ATOM 1034 C C . ASP A 1 125 ? -8.959 12.697 7.315 1.00 94.75 125 ASP A C 1
ATOM 1036 O O . ASP A 1 125 ? -10.171 12.806 7.468 1.00 94.75 125 ASP A O 1
ATOM 1040 N N . GLN A 1 126 ? -8.411 11.544 6.920 1.00 95.81 126 GLN A N 1
ATOM 1041 C CA . GLN A 1 126 ? -9.208 10.366 6.554 1.00 95.81 126 GLN A CA 1
ATOM 1042 C C . GLN A 1 126 ? -9.473 9.406 7.725 1.00 95.81 126 GLN A C 1
ATOM 1044 O O . GLN A 1 126 ? -10.289 8.493 7.597 1.00 95.81 126 GLN A O 1
ATOM 1049 N N . LYS A 1 127 ? -8.837 9.588 8.893 1.00 94.94 127 LYS A N 1
ATOM 1050 C CA . LYS A 1 127 ? -8.982 8.654 10.030 1.00 94.94 127 LYS A CA 1
ATOM 1051 C C . LYS A 1 127 ? -10.423 8.507 10.513 1.00 94.94 127 LYS A C 1
ATOM 1053 O O . LYS A 1 127 ? -10.834 7.400 10.851 1.00 94.94 127 LYS A O 1
ATOM 1058 N N . GLU A 1 128 ? -11.173 9.605 10.583 1.00 95.31 128 GLU A N 1
ATOM 1059 C CA . GLU A 1 128 ? -12.570 9.575 11.035 1.00 95.31 128 GLU A CA 1
ATOM 1060 C C . GLU A 1 128 ? -13.471 8.837 10.048 1.00 95.31 128 GLU A C 1
ATOM 1062 O O . GLU A 1 128 ? -14.318 8.049 10.465 1.00 95.31 128 GLU A O 1
ATOM 1067 N N . LEU A 1 129 ? -13.256 9.050 8.747 1.00 95.38 129 LEU A N 1
ATOM 1068 C CA . LEU A 1 129 ? -13.948 8.317 7.693 1.00 95.38 129 LEU A CA 1
ATOM 1069 C C . LEU A 1 129 ? -13.660 6.818 7.812 1.00 95.38 129 LEU A C 1
ATOM 1071 O O . LEU A 1 129 ? -14.588 6.029 7.946 1.00 95.38 129 LEU A O 1
ATOM 1075 N N . VAL A 1 130 ? -12.386 6.428 7.884 1.00 96.38 130 VAL A N 1
ATOM 1076 C CA . VAL A 1 130 ? -11.997 5.014 8.010 1.00 96.38 130 VAL A CA 1
ATOM 1077 C C . VAL A 1 130 ? -12.613 4.365 9.253 1.00 96.38 130 VAL A C 1
ATOM 1079 O O . VAL A 1 130 ? -13.134 3.260 9.164 1.00 96.38 130 VAL A O 1
ATOM 1082 N N . ARG A 1 131 ? -12.620 5.046 10.406 1.00 95.81 131 ARG A N 1
ATOM 1083 C CA . ARG A 1 131 ? -13.234 4.517 11.641 1.00 95.81 131 ARG A CA 1
ATOM 1084 C C . ARG A 1 131 ? -14.756 4.390 11.568 1.00 95.81 131 ARG A C 1
ATOM 1086 O O . ARG A 1 131 ? -15.324 3.608 12.324 1.00 95.81 131 ARG A O 1
ATOM 1093 N N . ARG A 1 132 ? -15.407 5.175 10.708 1.00 96.12 132 ARG A N 1
ATOM 1094 C CA . ARG A 1 132 ? -16.849 5.092 10.456 1.00 96.12 132 ARG A CA 1
ATOM 1095 C C . ARG A 1 132 ? -17.186 3.905 9.563 1.00 96.12 132 ARG A C 1
ATOM 1097 O O . ARG A 1 132 ? -18.154 3.213 9.844 1.00 96.12 132 ARG A O 1
ATOM 1104 N N . LEU A 1 133 ? -16.375 3.684 8.530 1.00 94.62 133 LEU A N 1
ATOM 1105 C CA . LEU A 1 133 ? -16.575 2.621 7.546 1.00 94.62 133 LEU A CA 1
ATOM 1106 C C . LEU A 1 133 ? -16.156 1.242 8.070 1.00 94.62 133 LEU A C 1
ATOM 1108 O O . LEU A 1 133 ? -16.742 0.229 7.711 1.00 94.62 133 LEU A O 1
ATOM 1112 N N . THR A 1 134 ? -15.150 1.172 8.946 1.00 94.25 134 THR A N 1
ATOM 1113 C CA . THR A 1 134 ? -14.661 -0.108 9.468 1.00 94.25 134 THR A CA 1
ATOM 1114 C C . THR A 1 134 ? -14.203 -0.032 10.919 1.00 94.25 134 THR A C 1
ATOM 1116 O O . THR A 1 134 ? -13.641 0.957 11.393 1.00 94.25 134 THR A O 1
ATOM 1119 N N . LYS A 1 135 ? -14.354 -1.157 11.628 1.00 94.31 135 LYS A N 1
ATOM 1120 C CA . LYS A 1 135 ? -13.684 -1.387 12.916 1.00 94.31 135 LYS A CA 1
ATOM 1121 C C . LYS A 1 135 ? -12.177 -1.557 12.691 1.00 94.31 135 LYS A C 1
ATOM 1123 O O . LYS A 1 135 ? -11.747 -1.930 11.605 1.00 94.31 135 LYS A O 1
ATOM 1128 N N . ILE A 1 136 ? -11.367 -1.261 13.708 1.00 94.19 136 ILE A N 1
ATOM 1129 C CA . ILE A 1 136 ? -9.903 -1.416 13.676 1.00 94.19 136 ILE A CA 1
ATOM 1130 C C . ILE A 1 136 ? -9.481 -2.166 14.952 1.00 94.19 136 ILE A C 1
ATOM 1132 O O . ILE A 1 136 ? -9.846 -1.710 16.040 1.00 94.19 136 ILE A O 1
ATOM 1136 N N . PRO A 1 137 ? -8.697 -3.260 14.864 1.00 95.38 137 PRO A N 1
ATOM 1137 C CA . PRO A 1 137 ? -8.032 -3.751 13.658 1.00 95.38 137 PRO A CA 1
ATOM 1138 C C . PRO A 1 137 ? -8.978 -4.457 12.679 1.00 95.38 137 PRO A C 1
ATOM 1140 O O . PRO A 1 137 ? -9.949 -5.074 13.105 1.00 95.38 137 PRO A O 1
ATOM 1143 N N . ASN A 1 138 ? -8.674 -4.372 11.383 1.00 92.50 138 ASN A N 1
ATOM 1144 C CA . ASN A 1 138 ? -9.389 -5.104 10.333 1.00 92.50 138 ASN A CA 1
ATOM 1145 C C . ASN A 1 138 ? -8.466 -5.418 9.145 1.00 92.50 138 ASN A C 1
ATOM 1147 O O . ASN A 1 138 ? -7.473 -4.716 8.937 1.00 92.50 138 ASN A O 1
ATOM 1151 N N . LEU A 1 139 ? -8.790 -6.467 8.391 1.00 92.00 139 LEU A N 1
ATOM 1152 C CA . LEU A 1 139 ? -8.194 -6.766 7.092 1.00 92.00 139 LEU A CA 1
ATOM 1153 C C . LEU A 1 139 ? -9.061 -6.148 5.995 1.00 92.00 139 LEU A C 1
ATOM 1155 O O . LEU A 1 139 ? -10.282 -6.252 6.022 1.00 92.00 139 LEU A O 1
ATOM 1159 N N . VAL A 1 140 ? -8.420 -5.484 5.044 1.00 89.69 140 VAL A N 1
ATOM 1160 C CA . VAL A 1 140 ? -9.081 -4.798 3.932 1.00 89.69 140 VAL A CA 1
ATOM 1161 C C . VAL A 1 140 ? -8.344 -5.104 2.637 1.00 89.69 140 VAL A C 1
ATOM 1163 O O . VAL A 1 140 ? -7.142 -5.389 2.642 1.00 89.69 140 VAL A O 1
ATOM 1166 N N . ARG A 1 141 ? -9.066 -5.056 1.517 1.00 90.88 141 ARG A N 1
ATOM 1167 C CA . ARG A 1 141 ? -8.476 -5.277 0.195 1.00 90.88 141 ARG A CA 1
ATOM 1168 C C . ARG A 1 141 ? -7.653 -4.063 -0.216 1.00 90.88 141 ARG A C 1
ATOM 1170 O O . ARG A 1 141 ? -8.023 -2.923 0.062 1.00 90.88 141 ARG A O 1
ATOM 1177 N N . ALA A 1 142 ? -6.562 -4.312 -0.922 1.00 90.56 142 ALA A N 1
ATOM 1178 C CA . ALA A 1 142 ? -5.722 -3.282 -1.493 1.00 90.56 142 ALA A CA 1
ATOM 1179 C C . ALA A 1 142 ? -5.210 -3.664 -2.883 1.00 90.56 142 ALA A C 1
ATOM 1181 O O . ALA A 1 142 ? -5.009 -4.833 -3.212 1.00 90.56 142 ALA A O 1
ATOM 1182 N N . GLU A 1 143 ? -4.968 -2.638 -3.681 1.00 90.38 143 GLU A N 1
ATOM 1183 C CA . GLU A 1 143 ? -4.183 -2.681 -4.904 1.00 90.38 143 GLU A CA 1
ATOM 1184 C C . GLU A 1 143 ? -2.821 -2.032 -4.618 1.00 90.38 143 GLU A C 1
ATOM 1186 O O . GLU A 1 143 ? -2.736 -0.939 -4.051 1.00 90.38 143 GLU A O 1
ATOM 1191 N N . ILE A 1 144 ? -1.743 -2.726 -4.977 1.00 90.62 144 ILE A N 1
ATOM 1192 C CA . ILE A 1 144 ? -0.357 -2.297 -4.794 1.00 90.62 144 ILE A CA 1
ATOM 1193 C C . ILE A 1 144 ? 0.331 -2.348 -6.151 1.00 90.62 144 ILE A C 1
ATOM 1195 O O . ILE A 1 144 ? 0.417 -3.400 -6.781 1.00 90.62 144 ILE A O 1
ATOM 1199 N N . TYR A 1 145 ? 0.855 -1.215 -6.601 1.00 86.56 145 TYR A N 1
ATOM 1200 C CA . TYR A 1 145 ? 1.517 -1.109 -7.898 1.00 86.56 145 TYR A CA 1
ATOM 1201 C C . TYR A 1 145 ? 2.671 -0.116 -7.863 1.00 86.56 145 TYR A C 1
ATOM 1203 O O . TYR A 1 145 ? 2.838 0.647 -6.911 1.00 86.56 145 TYR A O 1
ATOM 1211 N N . GLY A 1 146 ? 3.486 -0.143 -8.914 1.00 84.38 146 GLY A N 1
ATOM 1212 C CA . GLY A 1 146 ? 4.681 0.680 -9.047 1.00 84.38 146 GLY A CA 1
ATOM 1213 C C . GLY A 1 146 ? 5.960 -0.108 -8.772 1.00 84.38 146 GLY A C 1
ATOM 1214 O O . GLY A 1 146 ? 6.068 -1.283 -9.123 1.00 84.38 146 GLY A O 1
ATOM 1215 N N . GLY A 1 147 ? 6.941 0.544 -8.154 1.00 86.19 147 GLY A N 1
ATOM 1216 C CA . GLY A 1 147 ? 8.276 -0.005 -7.920 1.00 86.19 147 GLY A CA 1
ATOM 1217 C C . GLY A 1 147 ? 9.304 0.487 -8.941 1.00 86.19 147 GLY A C 1
ATOM 1218 O O . GLY A 1 147 ? 9.078 1.517 -9.580 1.00 86.19 147 GLY A O 1
ATOM 1219 N N . PRO A 1 148 ? 10.455 -0.198 -9.076 1.00 86.31 148 PRO A N 1
ATOM 1220 C CA . PRO A 1 148 ? 11.472 0.210 -10.037 1.00 86.31 148 PRO A CA 1
ATOM 1221 C C . PRO A 1 148 ? 10.913 0.167 -11.456 1.00 86.31 148 PRO A C 1
ATOM 1223 O O . PRO A 1 148 ? 10.171 -0.753 -11.819 1.00 86.31 148 PRO A O 1
ATOM 1226 N N . ARG A 1 149 ? 11.285 1.168 -12.253 1.00 85.50 149 ARG A N 1
ATOM 1227 C CA . ARG A 1 149 ? 10.805 1.331 -13.623 1.00 85.50 149 ARG A CA 1
ATOM 1228 C C . ARG A 1 149 ? 11.944 1.560 -14.603 1.00 85.50 149 ARG A C 1
ATOM 1230 O O . ARG A 1 149 ? 12.949 2.190 -14.280 1.00 85.50 149 ARG A O 1
ATOM 1237 N N . LYS A 1 150 ? 11.748 1.074 -15.821 1.00 85.94 150 LYS A N 1
ATOM 1238 C CA . LYS A 1 150 ? 12.533 1.420 -17.001 1.00 85.94 150 LYS A CA 1
ATOM 1239 C C . LYS A 1 150 ? 11.729 2.389 -17.858 1.00 85.94 150 LYS A C 1
ATOM 1241 O O . LYS A 1 150 ? 10.523 2.208 -18.024 1.00 85.94 150 LYS A O 1
ATOM 1246 N N . ILE A 1 151 ? 12.398 3.398 -18.401 1.00 84.75 151 ILE A N 1
ATOM 1247 C CA . ILE A 1 151 ? 11.821 4.318 -19.389 1.00 84.75 151 ILE A CA 1
ATOM 1248 C C . ILE A 1 151 ? 12.636 4.225 -20.675 1.00 84.75 151 ILE A C 1
ATOM 1250 O O . ILE A 1 151 ? 13.860 4.082 -20.620 1.00 84.75 151 ILE A O 1
ATOM 1254 N N . TYR A 1 152 ? 11.963 4.281 -21.822 1.00 83.31 152 TYR A N 1
ATOM 1255 C CA . TYR A 1 152 ? 12.630 4.336 -23.120 1.00 83.31 152 TYR A CA 1
ATOM 1256 C C . TYR A 1 152 ? 13.326 5.694 -23.304 1.00 83.31 152 TYR A C 1
ATOM 1258 O O . TYR A 1 152 ? 12.683 6.745 -23.303 1.00 83.31 152 TYR A O 1
ATOM 1266 N N . ASP A 1 153 ? 14.651 5.680 -23.451 1.00 83.69 153 ASP A N 1
ATOM 1267 C CA . ASP A 1 153 ? 15.459 6.852 -23.785 1.00 83.69 153 ASP A CA 1
ATOM 1268 C C . ASP A 1 153 ? 15.645 6.904 -25.304 1.00 83.69 153 ASP A C 1
ATOM 1270 O O . ASP A 1 153 ? 16.515 6.231 -25.862 1.00 83.69 153 ASP A O 1
ATOM 1274 N N . SER A 1 154 ? 14.837 7.731 -25.972 1.00 83.75 154 SER A N 1
ATOM 1275 C CA . SER A 1 154 ? 14.860 7.877 -27.433 1.00 83.75 154 SER A CA 1
ATOM 1276 C C . SER A 1 154 ? 16.187 8.404 -27.980 1.00 83.75 154 SER A C 1
ATOM 1278 O O . SER A 1 154 ? 16.505 8.163 -29.139 1.00 83.75 154 SER A O 1
ATOM 1280 N N . LYS A 1 155 ? 16.998 9.094 -27.164 1.00 86.94 155 LYS A N 1
ATOM 1281 C CA . LYS A 1 155 ? 18.323 9.572 -27.591 1.00 86.94 155 LYS A CA 1
ATOM 1282 C C . LYS A 1 155 ? 19.359 8.457 -27.588 1.00 86.94 155 LYS A C 1
ATOM 1284 O O . LYS A 1 155 ? 20.338 8.535 -28.323 1.00 86.94 155 LYS A O 1
ATOM 1289 N N . LYS A 1 156 ? 19.179 7.462 -26.720 1.00 82.75 156 LYS A N 1
ATOM 1290 C CA . LYS A 1 156 ? 20.085 6.314 -26.587 1.00 82.75 156 LYS A CA 1
ATOM 1291 C C . LYS A 1 156 ? 19.552 5.047 -27.260 1.00 82.75 156 LYS A C 1
ATOM 1293 O O . LYS A 1 156 ? 20.236 4.031 -27.180 1.00 82.75 156 LYS A O 1
ATOM 1298 N N . ASP A 1 157 ? 18.356 5.119 -27.848 1.00 82.12 157 ASP A N 1
ATOM 1299 C CA . ASP A 1 157 ? 17.607 4.001 -28.433 1.00 82.12 157 ASP A CA 1
ATOM 1300 C C . ASP A 1 157 ? 17.586 2.762 -27.522 1.00 82.12 157 ASP A C 1
ATOM 1302 O O . ASP A 1 157 ? 17.866 1.635 -27.926 1.00 82.12 157 ASP A O 1
ATOM 1306 N N . LYS A 1 158 ? 17.350 2.987 -26.223 1.00 83.25 158 LYS A N 1
ATOM 1307 C CA . LYS A 1 158 ? 17.330 1.907 -25.232 1.00 83.25 158 LYS A CA 1
ATOM 1308 C C . LYS A 1 158 ? 16.545 2.267 -23.987 1.00 83.25 158 LYS A C 1
ATOM 1310 O O . LYS A 1 158 ? 16.391 3.437 -23.639 1.00 83.25 158 LYS A O 1
ATOM 1315 N N . TYR A 1 159 ? 16.138 1.242 -23.252 1.00 81.56 159 TYR A N 1
ATOM 1316 C CA . TYR A 1 159 ? 15.550 1.401 -21.931 1.00 81.56 159 TYR A CA 1
ATOM 1317 C C . TYR A 1 159 ? 16.610 1.707 -20.870 1.00 81.56 159 TYR A C 1
ATOM 1319 O O . TYR A 1 159 ? 17.659 1.063 -20.802 1.00 81.56 159 TYR A O 1
ATOM 1327 N N . VAL A 1 160 ? 16.321 2.684 -20.011 1.00 85.12 160 VAL A N 1
ATOM 1328 C CA . VAL A 1 160 ? 17.149 3.040 -18.853 1.00 85.12 160 VAL A CA 1
ATOM 1329 C C . VAL A 1 160 ? 16.363 2.823 -17.568 1.00 85.12 160 VAL A C 1
ATOM 1331 O O . VAL A 1 160 ? 15.223 3.268 -17.442 1.00 85.12 160 VAL A O 1
ATOM 1334 N N . GLU A 1 161 ? 16.966 2.117 -16.614 1.00 86.44 161 GLU A N 1
ATOM 1335 C CA . GLU A 1 161 ? 16.396 1.950 -15.278 1.00 86.44 161 GLU A CA 1
ATOM 1336 C C . GLU A 1 161 ? 16.510 3.264 -14.506 1.00 86.44 161 GLU A C 1
ATOM 1338 O O . GLU A 1 161 ? 17.592 3.853 -14.399 1.00 86.44 161 GLU A O 1
ATOM 1343 N N . LEU A 1 162 ? 15.387 3.725 -13.968 1.00 80.38 162 LEU A N 1
ATOM 1344 C CA . LEU A 1 162 ? 15.361 4.875 -13.087 1.00 80.38 162 LEU A CA 1
ATOM 1345 C C . LEU A 1 162 ? 15.491 4.441 -11.627 1.00 80.38 162 LEU A C 1
ATOM 1347 O O . LEU A 1 162 ? 15.036 3.376 -11.214 1.00 80.38 162 LEU A O 1
ATOM 1351 N N . LYS A 1 163 ? 16.112 5.309 -10.827 1.00 71.75 163 LYS A N 1
ATOM 1352 C CA . LYS A 1 163 ? 16.300 5.090 -9.386 1.00 71.75 163 LYS A CA 1
ATOM 1353 C C . LYS A 1 163 ? 15.099 5.542 -8.548 1.00 71.75 163 LYS A C 1
ATOM 1355 O O . LYS A 1 163 ? 15.173 5.485 -7.322 1.00 71.75 163 LYS A O 1
ATOM 1360 N N . ASP A 1 164 ? 14.030 6.027 -9.173 1.00 69.38 164 ASP A N 1
ATOM 1361 C CA . ASP A 1 164 ? 12.819 6.478 -8.497 1.00 69.38 164 ASP A CA 1
ATOM 1362 C C . ASP A 1 164 ? 11.853 5.304 -8.277 1.00 69.38 164 ASP A C 1
ATOM 1364 O O . ASP A 1 164 ? 11.034 4.933 -9.112 1.00 69.38 164 ASP A O 1
ATOM 1368 N N . TYR A 1 165 ? 11.979 4.685 -7.104 1.00 69.56 165 TYR A N 1
ATOM 1369 C CA . TYR A 1 165 ? 11.063 3.647 -6.644 1.00 69.56 165 TYR A CA 1
ATOM 1370 C C . TYR A 1 165 ? 9.800 4.303 -6.089 1.00 69.56 165 TYR A C 1
ATOM 1372 O O . TYR A 1 165 ? 9.776 4.726 -4.931 1.00 69.56 165 TYR A O 1
ATOM 1380 N N . GLU A 1 166 ? 8.741 4.359 -6.887 1.00 80.94 166 GLU A N 1
ATOM 1381 C CA . GLU A 1 166 ? 7.446 4.857 -6.428 1.00 80.94 166 GLU A CA 1
ATOM 1382 C C . GLU A 1 166 ? 6.444 3.715 -6.380 1.00 80.94 166 GLU A C 1
ATOM 1384 O O . GLU A 1 166 ? 6.052 3.166 -7.407 1.00 80.94 166 GLU A O 1
ATOM 1389 N N . TYR A 1 167 ? 6.050 3.339 -5.165 1.00 89.75 167 TYR A N 1
ATOM 1390 C CA . TYR A 1 167 ? 4.915 2.455 -4.947 1.00 89.75 167 TYR A CA 1
ATOM 1391 C C . TYR A 1 167 ? 3.679 3.289 -4.652 1.00 89.75 167 TYR A C 1
ATOM 1393 O O . TYR A 1 167 ? 3.739 4.255 -3.889 1.00 89.75 167 TYR A O 1
ATOM 1401 N N . THR A 1 168 ? 2.557 2.869 -5.214 1.00 90.50 168 THR A N 1
ATOM 1402 C CA . THR A 1 168 ? 1.232 3.340 -4.836 1.00 90.50 168 THR A CA 1
ATOM 1403 C C . THR A 1 168 ? 0.473 2.191 -4.202 1.00 90.50 168 THR A C 1
ATOM 1405 O O . THR A 1 168 ? 0.535 1.051 -4.665 1.00 90.50 168 THR A O 1
ATOM 1408 N N . ILE A 1 169 ? -0.225 2.505 -3.116 1.00 92.75 169 ILE A N 1
ATOM 1409 C CA . ILE A 1 169 ? -1.138 1.592 -2.442 1.00 92.75 169 ILE A CA 1
ATOM 1410 C C . ILE A 1 169 ? -2.499 2.266 -2.450 1.00 92.75 169 ILE A C 1
ATOM 1412 O O . ILE A 1 169 ? -2.619 3.429 -2.061 1.00 92.75 169 ILE A O 1
ATOM 1416 N N . ARG A 1 170 ? -3.512 1.527 -2.875 1.00 93.50 170 ARG A N 1
ATOM 1417 C CA . ARG A 1 170 ? -4.909 1.932 -2.816 1.00 93.50 170 ARG A CA 1
ATOM 1418 C C . ARG A 1 170 ? -5.657 0.902 -1.990 1.00 93.50 170 ARG A C 1
ATOM 1420 O O . ARG A 1 170 ? -5.639 -0.276 -2.320 1.00 93.50 170 ARG A O 1
ATOM 1427 N N . ILE A 1 171 ? -6.274 1.344 -0.907 1.00 93.88 171 ILE A N 1
ATOM 1428 C CA . ILE A 1 171 ? -7.070 0.514 -0.005 1.00 93.88 171 ILE A CA 1
ATOM 1429 C C . ILE A 1 171 ? -8.541 0.688 -0.359 1.00 93.88 171 ILE A C 1
ATOM 1431 O O . ILE A 1 171 ? -8.976 1.804 -0.628 1.00 93.88 171 ILE A O 1
ATOM 1435 N N . TYR A 1 172 ? -9.295 -0.402 -0.305 1.00 90.69 172 TYR A N 1
ATOM 1436 C CA . TYR A 1 172 ? -10.729 -0.427 -0.547 1.00 90.69 172 TYR A CA 1
ATOM 1437 C C . TYR A 1 172 ? -11.461 -0.796 0.747 1.00 90.69 172 TYR A C 1
ATOM 1439 O O . TYR A 1 172 ? -11.232 -1.872 1.306 1.00 90.69 172 TYR A O 1
ATOM 1447 N N . ILE A 1 173 ? -12.324 0.099 1.233 1.00 90.81 173 ILE A N 1
ATOM 1448 C CA . ILE A 1 173 ? -13.154 -0.115 2.431 1.00 90.81 173 ILE A CA 1
ATOM 1449 C C . ILE A 1 173 ? -14.621 -0.019 2.029 1.00 90.81 173 ILE A C 1
ATOM 1451 O O . ILE A 1 173 ? -14.997 0.929 1.353 1.00 90.81 173 ILE A O 1
ATOM 1455 N N . GLU A 1 174 ? -15.432 -1.009 2.386 1.00 85.94 174 GLU A N 1
ATOM 1456 C CA . GLU A 1 174 ? -16.860 -1.027 2.046 1.00 85.94 174 GLU A CA 1
ATOM 1457 C C . GLU A 1 174 ? -17.597 0.143 2.724 1.00 85.94 174 GLU A C 1
ATOM 1459 O O . GLU A 1 174 ? -17.256 0.515 3.852 1.00 85.94 174 GLU A O 1
ATOM 1464 N N . LYS A 1 175 ? -18.537 0.762 2.003 1.00 83.50 175 LYS A N 1
ATOM 1465 C CA . LYS A 1 175 ? -19.311 1.933 2.442 1.00 83.50 175 LYS A CA 1
ATOM 1466 C C . LYS A 1 175 ? -20.494 1.579 3.334 1.00 83.50 175 LYS A C 1
ATOM 1468 O O . LYS A 1 175 ? -21.138 0.539 3.084 1.00 83.50 175 LYS A O 1
#

Radius of gyration: 18.74 Å; chains: 1; bounding box: 40×36×59 Å

Secondary structure (DSSP, 8-state):
-HHHHHHHHHHHHHHHHHHHHHHHHTTS-TTS-SSSTTSPPHHHHHHEEEE--B-GGG-HHHHHHHHTTSB-GGGG-S--S-SEEESB--EEEEEEEEEEEEETTEEEEEEEEETTEEEEE--TTTHHHHHHH--SSEEEEEEEEEESEEEEETTTTEEEE-S--EEEEEEEEE-